Protein AF-A0A1G3A3U7-F1 (afdb_monomer_lite)

Radius of gyration: 14.9 Å; chains: 1; bounding box: 38×31×46 Å

Foldseek 3Di:
DDDVVVVLVVVCVVPPVVQAQKKKKKWKFFPDFWQWCVLQVQLLVQLQVLQPPQDDAHTQGKTWGDDPNATWMWGHDRRTIMIMHRLPDDPVVLVSVLVSVLSSLVSLLVGPNRGQKIWIKMWIQHPNDIDIDTQDIDGSVDPPCRRVVSSVSSVVVSVVSNVVVPD

pLDDT: mean 80.89, std 10.66, range [35.12, 92.19]

Structure (mmCIF, N/CA/C/O backbone):
data_AF-A0A1G3A3U7-F1
#
_entry.id   AF-A0A1G3A3U7-F1
#
loop_
_atom_site.group_PDB
_atom_site.id
_atom_site.type_symbol
_atom_site.label_atom_id
_atom_site.label_alt_id
_atom_site.label_comp_id
_atom_site.label_asym_id
_atom_site.label_entity_id
_atom_site.label_seq_id
_atom_site.pdbx_PDB_ins_code
_atom_site.Cartn_x
_atom_site.Cartn_y
_atom_site.Cartn_z
_atom_site.occupancy
_atom_site.B_iso_or_equiv
_atom_site.auth_seq_id
_atom_site.auth_comp_id
_atom_site.auth_asym_id
_atom_site.auth_atom_id
_atom_site.pdbx_PDB_model_num
ATOM 1 N N . MET A 1 1 ? -8.132 16.128 -8.931 1.00 55.28 1 MET A N 1
ATOM 2 C CA . MET A 1 1 ? -7.500 16.559 -7.659 1.00 55.28 1 MET A CA 1
ATOM 3 C C . MET A 1 1 ? -7.852 15.518 -6.602 1.00 55.28 1 MET A C 1
ATOM 5 O O . MET A 1 1 ? -8.997 15.094 -6.582 1.00 55.28 1 MET A O 1
ATOM 9 N N . TYR A 1 2 ? -6.892 15.024 -5.814 1.00 64.38 2 TYR A N 1
ATOM 10 C CA . TYR A 1 2 ? -7.169 14.000 -4.795 1.00 64.38 2 TYR A CA 1
ATOM 11 C C . TYR A 1 2 ? -7.853 14.617 -3.568 1.00 64.38 2 TYR A C 1
ATOM 13 O O . TYR A 1 2 ? -7.405 15.653 -3.085 1.00 64.38 2 TYR A O 1
ATOM 21 N N . GLU A 1 3 ? -8.890 13.952 -3.052 1.00 74.88 3 GLU A N 1
ATOM 22 C CA . GLU A 1 3 ? -9.692 14.395 -1.904 1.00 74.88 3 GLU A CA 1
ATOM 23 C C . GLU A 1 3 ? -9.525 13.411 -0.723 1.00 74.88 3 GLU A C 1
ATOM 25 O O . GLU A 1 3 ? -10.195 12.370 -0.686 1.00 74.88 3 GLU A O 1
ATOM 30 N N . PRO A 1 4 ? -8.646 13.705 0.258 1.00 70.69 4 PRO A N 1
ATOM 31 C CA . PRO A 1 4 ? -8.370 12.809 1.386 1.00 70.69 4 PRO A CA 1
ATOM 32 C C . PRO A 1 4 ? -9.623 12.427 2.189 1.00 70.69 4 PRO A C 1
ATOM 34 O O . PRO A 1 4 ? -9.772 11.281 2.609 1.00 70.69 4 PRO A O 1
ATOM 37 N N . GLU A 1 5 ? -10.561 13.361 2.359 1.00 73.12 5 GLU A N 1
ATOM 38 C CA . GLU A 1 5 ? -11.814 13.131 3.090 1.00 73.12 5 GLU A CA 1
ATOM 39 C C . GLU A 1 5 ? -12.736 12.135 2.381 1.00 73.12 5 GLU A C 1
ATOM 41 O O . GLU A 1 5 ? -13.345 11.275 3.018 1.00 73.12 5 GLU A O 1
ATOM 46 N N . LYS A 1 6 ? -12.816 12.208 1.046 1.00 77.06 6 LYS A N 1
ATOM 47 C CA . LYS A 1 6 ? -13.553 11.236 0.228 1.00 77.06 6 LYS A CA 1
ATOM 48 C C . LYS A 1 6 ? -12.881 9.868 0.289 1.00 77.06 6 LYS A C 1
ATOM 50 O O . LYS A 1 6 ? -13.568 8.848 0.360 1.00 77.06 6 LYS A O 1
ATOM 55 N N . SER A 1 7 ? -11.544 9.848 0.320 1.00 73.19 7 SER A N 1
ATOM 56 C CA . SER A 1 7 ? -10.772 8.617 0.491 1.00 73.19 7 SER A CA 1
ATOM 57 C C . SER A 1 7 ? -11.114 7.925 1.812 1.00 73.19 7 SER A C 1
ATOM 59 O O . SER A 1 7 ? -11.438 6.733 1.797 1.00 73.19 7 SER A O 1
ATOM 61 N N . LEU A 1 8 ? -11.142 8.691 2.912 1.00 75.06 8 LEU A N 1
ATOM 62 C CA . LEU A 1 8 ? -11.539 8.215 4.233 1.00 75.06 8 LEU A CA 1
ATOM 63 C C . LEU A 1 8 ? -12.990 7.736 4.239 1.00 75.06 8 LEU A C 1
ATOM 65 O O . LEU A 1 8 ? -13.213 6.591 4.602 1.00 75.06 8 LEU A O 1
ATOM 69 N N . LYS A 1 9 ? -13.958 8.539 3.770 1.00 76.38 9 LYS A N 1
ATOM 70 C CA . LYS A 1 9 ? -15.390 8.165 3.703 1.00 76.38 9 LYS A CA 1
ATOM 71 C C . LYS A 1 9 ? -15.627 6.837 2.983 1.00 76.38 9 LYS A C 1
ATOM 73 O O . LYS A 1 9 ? -16.414 6.017 3.445 1.00 76.38 9 LYS A O 1
ATOM 78 N N . ASN A 1 10 ? -14.934 6.602 1.871 1.00 75.69 10 ASN A N 1
ATOM 79 C CA . ASN A 1 10 ? -15.028 5.336 1.140 1.00 75.69 10 ASN A CA 1
ATOM 80 C C . ASN A 1 10 ? -14.405 4.166 1.907 1.00 75.69 10 ASN A C 1
ATOM 82 O O . ASN A 1 10 ? -14.915 3.050 1.819 1.00 75.69 10 ASN A O 1
ATOM 86 N N . ALA A 1 11 ? -13.352 4.423 2.684 1.00 73.38 11 ALA A N 1
ATOM 87 C CA . ALA A 1 11 ? -12.803 3.444 3.608 1.00 73.38 11 ALA A CA 1
ATOM 88 C C . ALA A 1 11 ? -13.759 3.144 4.774 1.00 73.38 11 ALA A C 1
ATOM 90 O O . ALA A 1 11 ? -13.888 1.982 5.142 1.00 73.38 11 ALA A O 1
ATOM 91 N N . GLN A 1 12 ? -14.516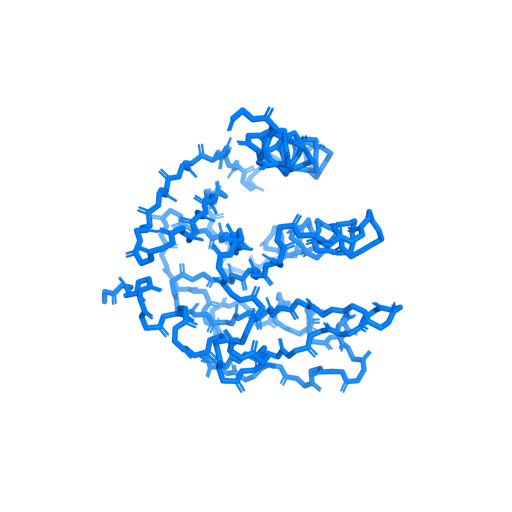 4.132 5.273 1.00 74.00 12 GLN A N 1
ATOM 92 C CA . GLN A 1 12 ? -15.546 3.923 6.309 1.00 74.00 12 GLN A CA 1
ATOM 93 C C . GLN A 1 12 ? -16.741 3.085 5.861 1.00 74.00 12 GLN A C 1
ATOM 95 O O . GLN A 1 12 ? -17.540 2.665 6.687 1.00 74.00 12 GLN A O 1
ATOM 100 N N . LYS A 1 13 ? -16.903 2.862 4.556 1.00 73.94 13 LYS A N 1
ATOM 101 C CA . LYS A 1 13 ? -17.912 1.928 4.042 1.00 73.94 13 LYS A CA 1
ATOM 102 C C . LYS A 1 13 ? -17.421 0.479 4.054 1.00 73.94 13 LYS A C 1
ATOM 104 O O . LYS A 1 13 ? -18.241 -0.428 4.021 1.00 73.94 13 LYS A O 1
ATOM 109 N N . LEU A 1 14 ? -16.103 0.270 4.043 1.00 75.06 14 LEU A N 1
ATOM 110 C CA . LEU A 1 14 ? -15.468 -1.053 4.018 1.00 75.06 14 LEU A CA 1
ATOM 111 C C . LEU A 1 14 ? -15.002 -1.513 5.407 1.00 75.06 14 LEU A C 1
ATOM 113 O O . LEU A 1 14 ? -15.016 -2.707 5.703 1.00 75.06 14 LEU A O 1
ATOM 117 N N . LEU A 1 15 ? -14.565 -0.570 6.237 1.00 71.88 15 LEU A N 1
ATOM 118 C CA . LEU A 1 15 ? -14.280 -0.750 7.657 1.00 71.88 15 LEU A CA 1
ATOM 119 C C . LEU A 1 15 ? -15.513 -0.291 8.433 1.00 71.88 15 LEU A C 1
ATOM 121 O O . LEU A 1 15 ? -16.053 0.760 8.101 1.00 71.88 15 LEU A O 1
ATOM 125 N N . ASP A 1 16 ? -15.963 -1.031 9.447 1.00 67.31 16 ASP A N 1
ATOM 126 C CA . ASP A 1 16 ? -17.096 -0.567 10.255 1.00 67.31 16 ASP A CA 1
ATOM 127 C C . ASP A 1 16 ? -16.771 0.797 10.874 1.00 67.31 16 ASP A C 1
ATOM 129 O O . ASP A 1 16 ? -15.699 1.002 11.449 1.00 67.31 16 ASP A O 1
ATOM 133 N N . ALA A 1 17 ? -17.701 1.747 10.733 1.00 56.06 17 ALA A N 1
ATOM 134 C CA . ALA A 1 17 ? -17.482 3.167 11.015 1.00 56.06 17 ALA A CA 1
ATOM 135 C C . ALA A 1 17 ? -16.972 3.468 12.441 1.00 56.06 17 ALA A C 1
ATOM 137 O O . ALA A 1 17 ? -16.333 4.498 12.656 1.00 56.06 17 ALA A O 1
ATOM 138 N N . SER A 1 18 ? -17.207 2.567 13.400 1.00 59.88 18 SER A N 1
ATOM 139 C CA . SER A 1 18 ? -16.726 2.662 14.784 1.00 59.88 18 SER A CA 1
ATOM 140 C C . SER A 1 18 ? -15.208 2.507 14.942 1.00 59.88 18 SER A C 1
ATOM 142 O O . SER A 1 18 ? -14.674 2.847 15.993 1.00 59.88 18 SER A O 1
ATOM 144 N N . GLU A 1 19 ? -14.492 2.005 13.932 1.00 57.91 19 GLU A N 1
ATOM 145 C CA . GLU A 1 19 ? -13.054 1.698 14.028 1.00 57.91 19 GLU A CA 1
ATOM 146 C C . GLU A 1 19 ? -12.137 2.865 13.610 1.00 57.91 19 GLU A C 1
ATOM 148 O O . GLU A 1 19 ? -10.915 2.774 13.710 1.00 57.91 19 GLU A O 1
ATOM 153 N N . LEU A 1 20 ? -12.698 3.984 13.141 1.00 61.41 20 LEU A N 1
ATOM 154 C CA . LEU A 1 20 ? -11.974 4.937 12.285 1.00 61.41 20 LEU A CA 1
ATOM 155 C C . LEU A 1 20 ? -11.505 6.211 12.982 1.00 61.41 20 LEU A C 1
ATOM 157 O O . LEU A 1 20 ? -11.053 7.143 12.319 1.00 61.41 20 LEU A O 1
ATOM 161 N N . GLU A 1 21 ? -11.539 6.250 14.313 1.00 63.00 21 GLU A N 1
ATOM 162 C CA . GLU A 1 21 ? -11.007 7.395 15.062 1.00 63.00 21 GLU A CA 1
ATOM 163 C C . GLU A 1 21 ? -9.494 7.580 14.870 1.00 63.00 21 GLU A C 1
ATOM 165 O O . GLU A 1 21 ? -8.959 8.644 15.177 1.00 63.00 21 GLU A O 1
ATOM 170 N N . ASN A 1 22 ? -8.804 6.542 14.382 1.00 75.31 22 ASN A N 1
ATOM 171 C CA . ASN A 1 22 ? -7.355 6.486 14.271 1.00 75.31 22 ASN A CA 1
ATOM 172 C C . ASN A 1 22 ? -6.928 5.611 13.083 1.00 75.31 22 ASN A C 1
ATOM 174 O O . ASN A 1 22 ? -6.686 4.410 13.240 1.00 75.31 22 ASN A O 1
ATOM 178 N N . VAL A 1 23 ? -6.805 6.227 11.907 1.00 82.56 23 VAL A N 1
ATOM 179 C CA . VAL A 1 23 ? -6.351 5.562 10.675 1.00 82.56 23 VAL A CA 1
ATOM 180 C C . VAL A 1 23 ? -5.031 6.164 10.220 1.00 82.56 23 VAL A C 1
ATOM 182 O O . VAL A 1 23 ? -4.858 7.385 10.216 1.00 82.56 23 VAL A O 1
ATOM 185 N N . ILE A 1 24 ? -4.115 5.303 9.793 1.00 86.62 24 ILE A N 1
ATOM 186 C CA . ILE A 1 24 ? -2.932 5.684 9.024 1.00 86.62 24 ILE A CA 1
ATOM 187 C C . ILE A 1 24 ? -3.128 5.211 7.595 1.00 86.62 24 ILE A C 1
ATOM 189 O O . ILE A 1 24 ? -3.544 4.076 7.378 1.00 86.62 24 ILE A O 1
ATOM 193 N N . SER A 1 25 ? -2.789 6.046 6.620 1.00 89.31 25 SER A N 1
ATOM 194 C CA . SER A 1 25 ? -2.597 5.582 5.253 1.00 89.31 25 SER A CA 1
ATOM 195 C C . SER A 1 25 ? -1.173 5.790 4.769 1.00 89.31 25 SER A C 1
ATOM 197 O O . SER A 1 25 ? -0.500 6.742 5.162 1.00 89.31 25 SER A O 1
ATOM 199 N N . PHE A 1 26 ? -0.730 4.884 3.906 1.00 91.31 26 PHE A N 1
ATOM 200 C CA . PHE A 1 26 ? 0.515 4.972 3.159 1.00 91.31 26 PHE A CA 1
ATOM 201 C C . PHE A 1 26 ? 0.175 4.994 1.681 1.00 91.31 26 PHE A C 1
ATOM 203 O O . PHE A 1 26 ? -0.463 4.071 1.172 1.00 91.31 26 PHE A O 1
ATOM 210 N N . ARG A 1 27 ? 0.598 6.044 0.987 1.00 91.50 27 ARG A N 1
ATOM 211 C CA . ARG A 1 27 ? 0.356 6.207 -0.443 1.00 91.50 27 ARG A CA 1
ATOM 212 C C . ARG A 1 27 ? 1.662 6.320 -1.201 1.00 91.50 27 ARG A C 1
ATOM 214 O O . ARG A 1 27 ? 2.580 6.999 -0.751 1.00 91.50 27 ARG A O 1
ATOM 221 N N . ILE A 1 28 ? 1.703 5.681 -2.364 1.00 90.75 28 ILE A N 1
ATOM 222 C CA . ILE A 1 28 ? 2.799 5.812 -3.322 1.00 90.75 28 ILE A CA 1
ATOM 223 C C . ILE A 1 28 ? 2.361 6.821 -4.382 1.00 90.75 28 ILE A C 1
ATOM 225 O O . ILE A 1 28 ? 1.388 6.593 -5.097 1.00 90.75 28 ILE A O 1
ATOM 229 N N . GLU A 1 29 ? 3.066 7.941 -4.466 1.00 91.00 29 GLU A N 1
ATOM 230 C CA . GLU A 1 29 ? 2.799 9.027 -5.408 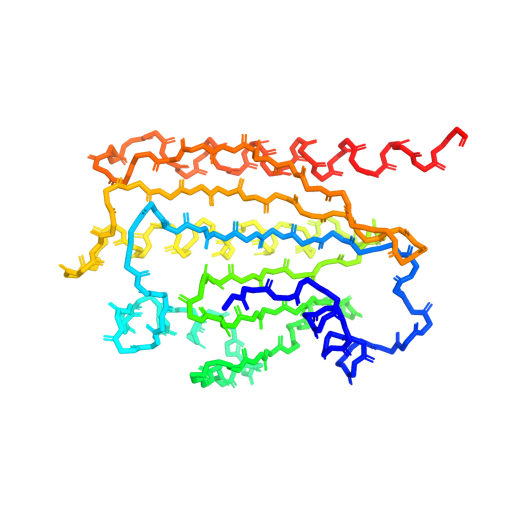1.00 91.00 29 GLU A CA 1
ATOM 231 C C . GLU A 1 29 ? 3.968 9.125 -6.395 1.00 91.00 29 GLU A C 1
ATOM 233 O O . GLU A 1 29 ? 5.089 9.401 -5.964 1.00 91.00 29 GLU A O 1
ATOM 238 N N . PRO A 1 30 ? 3.767 8.877 -7.699 1.00 88.25 30 PRO A N 1
ATOM 239 C CA . PRO A 1 30 ? 4.830 9.076 -8.671 1.00 88.25 30 PRO A CA 1
ATOM 240 C C . PRO A 1 30 ? 5.107 10.569 -8.860 1.00 88.25 30 PRO A C 1
ATOM 242 O O . PRO A 1 30 ? 4.225 11.410 -8.674 1.00 88.25 30 PRO A O 1
ATOM 245 N N . ASP A 1 31 ? 6.340 10.903 -9.229 1.00 84.62 31 ASP A N 1
ATOM 246 C CA . ASP A 1 31 ? 6.725 12.275 -9.568 1.00 84.62 31 ASP A CA 1
ATOM 247 C C . ASP A 1 31 ? 6.020 12.797 -10.831 1.00 84.62 31 ASP A C 1
ATOM 249 O O . ASP A 1 31 ? 5.755 13.997 -10.937 1.00 84.62 31 ASP A O 1
ATOM 253 N N . ASN A 1 32 ? 5.665 11.902 -11.756 1.00 77.44 32 ASN A N 1
ATOM 254 C CA . ASN A 1 32 ? 4.846 12.176 -12.930 1.00 77.44 32 ASN A CA 1
ATOM 255 C C . ASN A 1 32 ? 3.974 10.966 -13.347 1.00 77.44 32 ASN A C 1
ATOM 257 O O . ASN A 1 32 ? 4.236 9.818 -13.000 1.00 77.44 32 ASN A O 1
ATOM 261 N N . GLY A 1 33 ? 2.909 11.223 -14.115 1.00 76.50 33 GLY A N 1
ATOM 262 C CA . GLY A 1 33 ? 2.071 10.176 -14.720 1.00 76.50 33 GLY A CA 1
ATOM 263 C C . GLY A 1 33 ? 0.834 9.745 -13.914 1.00 76.50 33 GLY A C 1
ATOM 264 O O . GLY A 1 33 ? 0.412 10.417 -12.978 1.00 76.50 33 GLY A O 1
ATOM 265 N N . CYS A 1 34 ? 0.215 8.636 -14.345 1.00 79.44 34 CYS A N 1
ATOM 266 C CA . CYS A 1 34 ? -0.975 8.018 -13.736 1.00 79.44 34 CYS A CA 1
ATOM 267 C C . CYS A 1 34 ? -0.626 6.636 -13.180 1.00 79.44 34 CYS A C 1
ATOM 269 O O . CYS A 1 34 ? 0.143 5.896 -13.790 1.00 79.44 34 CYS A O 1
ATOM 271 N N . CYS A 1 35 ? -1.263 6.263 -12.074 1.00 82.56 35 CYS A N 1
ATOM 272 C CA . CYS A 1 35 ? -1.071 4.991 -11.369 1.00 82.56 35 CYS A CA 1
ATOM 273 C C . CYS A 1 35 ? -2.173 3.966 -11.676 1.00 82.56 35 CYS A C 1
ATOM 275 O O . CYS A 1 35 ? -2.338 2.966 -10.979 1.00 82.56 35 CYS A O 1
ATOM 277 N N . CYS A 1 36 ? -2.990 4.248 -12.685 1.00 82.44 36 CYS A N 1
ATOM 278 C CA . CYS A 1 36 ? -4.136 3.456 -13.104 1.00 82.44 36 CYS A CA 1
ATOM 279 C C . CYS A 1 36 ? -3.741 2.095 -13.709 1.00 82.44 36 CYS A C 1
ATOM 281 O O . CYS A 1 36 ? -2.602 1.896 -14.129 1.00 82.44 36 CYS A O 1
ATOM 283 N N . SER A 1 37 ? -4.698 1.162 -13.809 1.00 84.94 37 SER A N 1
ATOM 284 C CA . SER A 1 37 ? -4.475 -0.210 -14.310 1.00 84.94 37 SER A CA 1
ATOM 285 C C . SER A 1 37 ? -3.944 -0.231 -15.738 1.00 84.94 37 SER A C 1
ATOM 287 O O . SER A 1 37 ? -3.227 -1.147 -16.117 1.00 84.94 37 SER A O 1
ATOM 289 N N . HIS A 1 38 ? -4.257 0.806 -16.516 1.00 84.25 38 HIS A N 1
ATOM 290 C CA . HIS A 1 38 ? -3.749 0.992 -17.872 1.00 84.25 38 HIS A CA 1
ATOM 291 C C . HIS A 1 38 ? -2.303 1.501 -17.918 1.00 84.25 38 HIS A C 1
ATOM 293 O O . HIS A 1 38 ? -1.601 1.271 -18.902 1.00 84.25 38 HIS A O 1
ATOM 299 N N . CYS A 1 39 ? -1.855 2.216 -16.884 1.00 85.69 39 CYS A N 1
ATOM 300 C CA . CYS A 1 39 ? -0.500 2.753 -16.821 1.00 85.69 39 CYS A CA 1
ATOM 301 C C . CYS A 1 39 ? 0.476 1.788 -16.160 1.00 85.69 39 CYS A C 1
ATOM 303 O O . CYS A 1 39 ? 1.606 1.698 -16.634 1.00 85.69 39 CYS A O 1
ATOM 305 N N . TRP A 1 40 ? 0.032 1.048 -15.138 1.00 89.44 40 TRP A N 1
ATOM 306 C CA . TRP A 1 40 ? 0.835 0.050 -14.422 1.00 89.44 40 TRP A CA 1
ATOM 307 C C . TRP A 1 40 ? 0.199 -1.356 -14.449 1.00 89.44 40 TRP A C 1
ATOM 309 O O . TRP A 1 40 ? -0.070 -1.934 -13.388 1.00 89.44 40 TRP A O 1
ATOM 319 N N . PRO A 1 41 ? -0.113 -1.916 -15.632 1.00 89.25 41 PRO A N 1
ATOM 320 C CA . PRO A 1 41 ? -0.797 -3.203 -15.744 1.00 89.25 41 PRO A CA 1
ATOM 321 C C . PRO A 1 41 ? -0.072 -4.357 -15.037 1.00 89.25 41 PRO A C 1
ATOM 323 O O . PRO A 1 41 ? -0.725 -5.164 -14.377 1.00 89.25 41 PRO A O 1
ATOM 326 N N . LEU A 1 42 ? 1.258 -4.440 -15.119 1.00 89.50 42 LEU A N 1
ATOM 327 C CA . LEU A 1 42 ? 2.051 -5.495 -14.477 1.00 89.50 42 LEU A CA 1
ATOM 328 C C . LEU A 1 42 ? 2.035 -5.364 -12.954 1.00 89.50 42 LEU A C 1
ATOM 330 O O . LEU A 1 42 ? 1.936 -6.372 -12.252 1.00 89.50 42 LEU A O 1
ATOM 334 N N . VAL A 1 43 ? 2.076 -4.129 -12.444 1.00 90.94 43 VAL A N 1
ATOM 335 C CA . VAL A 1 43 ? 1.970 -3.858 -11.003 1.00 90.94 43 VAL A CA 1
ATOM 336 C C . VAL A 1 43 ? 0.618 -4.328 -10.490 1.00 90.94 43 VAL A C 1
ATOM 338 O O . VAL A 1 43 ? 0.567 -5.110 -9.546 1.00 90.94 43 VAL A O 1
ATOM 341 N N . TRP A 1 44 ? -0.477 -3.912 -11.131 1.00 91.06 44 TRP A N 1
ATOM 342 C CA . TRP A 1 44 ? -1.823 -4.263 -10.676 1.00 91.06 44 TRP A CA 1
ATOM 343 C C . TRP A 1 44 ? -2.143 -5.749 -10.853 1.00 91.06 44 TRP A C 1
ATOM 345 O O . TRP A 1 44 ? -2.796 -6.334 -9.991 1.00 91.06 44 TRP A O 1
ATOM 355 N N . GLN A 1 45 ? -1.617 -6.402 -11.893 1.00 90.31 45 GLN A N 1
ATOM 356 C CA . GLN A 1 45 ? -1.675 -7.863 -12.010 1.00 90.31 45 GLN A CA 1
ATOM 357 C C . GLN A 1 45 ? -0.923 -8.561 -10.869 1.00 90.31 45 GLN A C 1
ATOM 359 O O . GLN A 1 45 ? -1.431 -9.532 -10.308 1.00 90.31 45 GLN A O 1
ATOM 364 N N . GLY A 1 46 ? 0.272 -8.081 -10.513 1.00 90.56 46 GLY A N 1
ATOM 365 C CA . GLY A 1 46 ? 1.055 -8.608 -9.393 1.00 90.56 46 GLY A CA 1
ATOM 36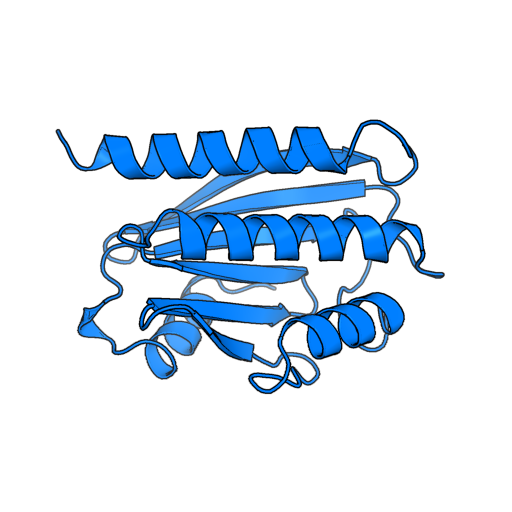6 C C . GLY A 1 46 ? 0.345 -8.418 -8.054 1.00 90.56 46 GLY A C 1
ATOM 367 O O . GLY A 1 46 ? 0.184 -9.375 -7.301 1.00 90.56 46 GLY A O 1
ATOM 368 N N . VAL A 1 47 ? -0.161 -7.210 -7.800 1.00 91.62 47 VAL A N 1
ATOM 369 C CA . VAL A 1 47 ? -0.959 -6.879 -6.612 1.00 91.62 47 VAL A CA 1
ATOM 370 C C . VAL A 1 47 ? -2.178 -7.790 -6.505 1.00 91.62 47 VAL A C 1
ATOM 372 O O . VAL A 1 47 ? -2.355 -8.422 -5.470 1.00 91.62 47 VAL A O 1
ATOM 375 N N . ASN A 1 48 ? -2.971 -7.931 -7.572 1.00 92.19 48 ASN A N 1
ATOM 376 C CA . ASN A 1 48 ? -4.176 -8.767 -7.565 1.00 92.19 48 ASN A CA 1
ATOM 377 C C . ASN A 1 48 ? -3.881 -10.249 -7.295 1.00 92.19 48 ASN A C 1
ATOM 379 O O . ASN A 1 48 ? -4.685 -10.916 -6.648 1.00 92.19 48 ASN A O 1
ATOM 383 N N . LYS A 1 49 ? -2.715 -10.756 -7.720 1.00 91.94 49 LYS A N 1
ATOM 384 C CA . LYS A 1 49 ? -2.248 -12.101 -7.347 1.00 91.94 49 LYS A CA 1
ATOM 385 C C . LYS A 1 49 ? -1.885 -12.195 -5.864 1.00 91.94 49 LYS A C 1
ATOM 387 O O . LYS A 1 49 ? -2.221 -13.191 -5.235 1.00 91.94 49 LYS A O 1
ATOM 392 N N . LEU A 1 50 ? -1.223 -11.175 -5.312 1.00 90.38 50 LEU A N 1
ATOM 393 C CA . LEU A 1 50 ? -0.816 -11.143 -3.901 1.00 90.38 50 LEU A CA 1
ATOM 394 C C . LEU A 1 50 ? -2.005 -11.063 -2.939 1.00 90.38 50 LEU A C 1
ATOM 396 O O . LEU A 1 50 ? -1.928 -11.608 -1.843 1.00 90.38 50 LEU A O 1
ATOM 400 N N . ILE A 1 51 ? -3.088 -10.395 -3.339 1.00 90.31 51 ILE A N 1
ATOM 401 C CA . ILE A 1 51 ? -4.276 -10.214 -2.495 1.00 90.31 51 ILE A CA 1
ATOM 402 C C . ILE A 1 51 ? -5.387 -11.237 -2.765 1.00 90.31 51 ILE A C 1
ATOM 404 O O . ILE A 1 51 ? -6.468 -11.116 -2.198 1.00 90.31 51 ILE A O 1
ATOM 408 N N . TYR A 1 52 ? -5.194 -12.222 -3.644 1.00 89.50 52 TYR A N 1
ATOM 409 C CA . TYR A 1 52 ? -6.213 -13.244 -3.912 1.00 89.50 52 TYR A CA 1
ATOM 410 C C . TYR A 1 52 ? -6.507 -14.078 -2.644 1.00 89.50 52 TYR A C 1
ATOM 412 O O . TYR A 1 52 ? -5.566 -14.449 -1.942 1.00 89.50 52 TYR A O 1
ATOM 420 N N . PRO A 1 53 ? -7.778 -14.414 -2.329 1.00 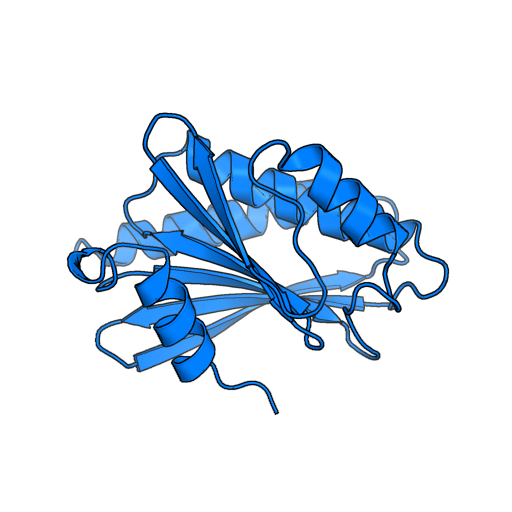89.62 53 PRO A N 1
ATOM 421 C CA . PRO A 1 53 ? -9.013 -14.192 -3.100 1.00 89.62 53 PRO A CA 1
ATOM 422 C C . PRO A 1 53 ? -9.753 -12.880 -2.783 1.00 89.62 53 PRO A C 1
ATOM 424 O O . PRO A 1 53 ? -10.927 -12.741 -3.097 1.00 89.62 53 PRO A O 1
ATOM 427 N N . GLN A 1 54 ? -9.107 -11.937 -2.104 1.00 89.06 54 GLN A N 1
ATOM 428 C CA . GLN A 1 54 ? -9.731 -10.717 -1.581 1.00 89.06 54 GLN A CA 1
ATOM 429 C C . GLN A 1 54 ? -9.806 -9.618 -2.660 1.00 89.06 54 GLN A C 1
ATOM 431 O O . GLN A 1 54 ? -10.663 -8.737 -2.603 1.00 89.06 54 GLN A O 1
ATOM 436 N N . GLY A 1 55 ? -8.931 -9.684 -3.667 1.00 82.88 55 GLY A N 1
ATOM 437 C CA . GLY A 1 55 ? -9.075 -8.977 -4.945 1.00 82.88 55 GLY A CA 1
ATOM 438 C C . GLY A 1 55 ? -10.017 -9.693 -5.934 1.00 82.88 55 GLY A C 1
ATOM 439 O O . GLY A 1 55 ? -10.615 -10.709 -5.589 1.00 82.88 55 GLY A O 1
ATOM 440 N N . PRO A 1 56 ? -10.120 -9.225 -7.190 1.00 88.38 56 PRO A N 1
ATOM 441 C CA . PRO A 1 56 ? -9.300 -8.186 -7.809 1.00 88.38 56 PRO A CA 1
ATOM 442 C C . PRO A 1 56 ? -9.733 -6.762 -7.438 1.00 88.38 56 PRO A C 1
ATOM 444 O O . PRO A 1 56 ? -10.895 -6.497 -7.148 1.00 88.38 56 PRO A O 1
ATOM 447 N N . ILE A 1 57 ? -8.782 -5.832 -7.488 1.00 88.31 57 ILE A N 1
ATOM 448 C CA . ILE A 1 57 ? -9.043 -4.394 -7.523 1.00 88.31 57 ILE A CA 1
ATOM 449 C C . ILE A 1 57 ? -9.122 -3.967 -8.987 1.00 88.31 57 ILE A C 1
ATOM 451 O O . ILE A 1 57 ? -8.173 -4.155 -9.755 1.00 88.31 57 ILE A O 1
ATOM 455 N N . GLU A 1 58 ? -10.275 -3.419 -9.355 1.00 85.06 58 GLU A N 1
ATOM 456 C CA . GLU A 1 58 ? -10.516 -2.782 -10.647 1.00 85.06 58 GLU A CA 1
ATOM 457 C C . GLU A 1 58 ? -10.056 -1.319 -10.636 1.00 85.06 58 GLU A C 1
ATOM 459 O O . GLU A 1 58 ? -9.729 -0.765 -9.587 1.00 85.06 58 GLU A O 1
ATOM 464 N N . HIS A 1 59 ? -10.036 -0.681 -11.808 1.00 84.50 59 HIS A N 1
ATOM 465 C CA . HIS A 1 59 ? -9.612 0.709 -11.958 1.00 84.50 59 HIS A CA 1
ATOM 466 C C . HIS A 1 59 ? -10.386 1.650 -11.018 1.00 84.50 59 HIS A C 1
ATOM 468 O O . HIS A 1 59 ? -11.611 1.631 -10.991 1.00 84.50 59 HIS A O 1
ATOM 474 N N . GLU A 1 60 ? -9.651 2.454 -10.240 1.00 83.69 60 GLU A N 1
ATOM 475 C CA . GLU A 1 60 ? -10.191 3.315 -9.167 1.00 83.69 60 GLU A CA 1
ATOM 476 C C . GLU A 1 60 ? -10.942 2.571 -8.042 1.00 83.69 60 GLU A C 1
ATOM 478 O O . GLU A 1 60 ? -11.685 3.161 -7.253 1.00 83.69 60 GLU A O 1
ATOM 483 N N . GLY A 1 61 ? -10.744 1.258 -7.956 1.00 87.38 61 GLY A N 1
ATOM 484 C CA . GLY A 1 61 ? -11.372 0.385 -6.983 1.00 87.38 61 GLY A CA 1
ATOM 485 C C . GLY A 1 61 ? -10.633 0.312 -5.651 1.00 87.38 61 GLY A C 1
ATOM 486 O O . GLY A 1 61 ? -9.587 0.918 -5.407 1.00 87.38 61 GLY A O 1
ATOM 487 N N . GLN A 1 62 ? -11.190 -0.495 -4.758 1.00 90.38 62 GLN A N 1
ATOM 488 C CA . GLN A 1 62 ? -10.623 -0.775 -3.446 1.00 90.38 62 GLN A CA 1
ATOM 489 C C . GLN A 1 62 ? -11.010 -2.184 -3.004 1.00 90.38 62 GLN A C 1
ATOM 491 O O . GLN A 1 62 ? -12.081 -2.671 -3.358 1.00 90.38 62 GLN A O 1
ATOM 496 N N . SER A 1 63 ? -10.150 -2.822 -2.216 1.00 90.19 63 SER A N 1
ATOM 497 C CA . SER A 1 63 ? -10.396 -4.142 -1.636 1.00 90.19 63 SER A CA 1
ATOM 498 C C . SER A 1 63 ? -10.078 -4.145 -0.142 1.00 90.19 63 SER A C 1
ATOM 500 O O . SER A 1 63 ? -9.161 -3.456 0.318 1.00 90.19 63 SER A O 1
ATOM 502 N N . LEU A 1 64 ? -10.872 -4.909 0.613 1.00 89.81 64 LEU A N 1
ATOM 503 C CA . LEU A 1 64 ? -10.666 -5.163 2.032 1.00 89.81 64 LEU A CA 1
ATOM 504 C C . LEU A 1 64 ? -9.803 -6.415 2.198 1.00 89.81 64 LEU A C 1
ATOM 506 O O . LEU A 1 64 ? -10.266 -7.533 1.968 1.00 89.81 64 LEU A O 1
ATOM 510 N N . ILE A 1 65 ? -8.568 -6.217 2.642 1.00 89.88 65 ILE A N 1
ATOM 511 C CA . ILE A 1 65 ? -7.609 -7.288 2.868 1.00 89.88 65 ILE A CA 1
ATOM 512 C C . ILE A 1 65 ? -7.769 -7.808 4.294 1.00 89.88 65 ILE A C 1
ATOM 514 O O . ILE A 1 65 ? -7.733 -7.015 5.233 1.00 89.88 65 ILE A O 1
ATOM 518 N N . LYS A 1 66 ? -7.955 -9.121 4.459 1.00 87.50 66 LYS A N 1
ATOM 519 C CA . LYS A 1 66 ? -8.177 -9.790 5.753 1.00 87.50 66 LYS A CA 1
ATOM 520 C C . LYS A 1 66 ? -7.037 -10.752 6.079 1.00 87.50 66 LYS A C 1
ATOM 522 O O . LYS A 1 66 ? -6.725 -11.626 5.268 1.00 87.50 66 LYS A O 1
ATOM 527 N N . ILE A 1 67 ? -6.453 -10.609 7.267 1.00 83.69 67 ILE A N 1
ATOM 528 C CA . ILE A 1 67 ? -5.367 -11.454 7.792 1.00 83.69 67 ILE A CA 1
ATOM 529 C C . ILE A 1 67 ? -5.595 -11.630 9.291 1.00 83.69 67 ILE A C 1
ATOM 531 O O . ILE A 1 67 ? -5.733 -10.635 9.989 1.00 83.69 67 ILE A O 1
ATOM 535 N N . ASP A 1 68 ? -5.643 -12.870 9.783 1.00 82.50 68 ASP A N 1
ATOM 536 C CA . ASP A 1 68 ? -5.760 -13.187 11.218 1.00 82.50 68 ASP A CA 1
ATOM 537 C C . ASP A 1 68 ? -6.882 -12.413 11.954 1.00 82.50 68 ASP A C 1
ATOM 539 O O . ASP A 1 68 ? -6.690 -11.913 13.057 1.00 82.50 68 ASP A O 1
ATOM 543 N N . ASN A 1 69 ? -8.068 -12.302 11.336 1.00 80.25 69 ASN A N 1
ATOM 544 C CA . ASN A 1 69 ? -9.229 -11.506 11.793 1.00 80.25 69 ASN A CA 1
ATOM 545 C C . ASN A 1 69 ? -9.038 -9.980 11.828 1.00 80.25 69 ASN A C 1
ATOM 547 O O . ASN A 1 69 ? -9.967 -9.255 12.181 1.00 80.25 69 ASN A O 1
ATOM 551 N N . GLU A 1 70 ? -7.890 -9.478 11.397 1.00 82.81 70 GLU A N 1
ATOM 552 C CA . GLU A 1 70 ? -7.652 -8.060 11.179 1.00 82.81 70 GLU A CA 1
ATOM 553 C C . GLU A 1 70 ? -7.836 -7.683 9.711 1.00 82.81 70 GLU A C 1
ATOM 555 O O . GLU A 1 70 ? -7.841 -8.529 8.810 1.00 82.81 70 GLU A O 1
ATOM 560 N N . ARG A 1 71 ? -8.024 -6.383 9.470 1.00 86.31 71 ARG A N 1
ATOM 561 C CA . ARG A 1 71 ? -8.369 -5.863 8.152 1.00 86.31 71 ARG A CA 1
ATOM 562 C C . ARG A 1 71 ? -7.664 -4.554 7.825 1.00 86.31 71 ARG A C 1
ATOM 564 O O . ARG A 1 71 ? -7.550 -3.671 8.671 1.00 86.31 71 ARG A O 1
ATOM 571 N N . TYR A 1 72 ? -7.230 -4.419 6.577 1.00 88.00 72 TYR A N 1
ATOM 572 C CA . TYR A 1 72 ? -6.763 -3.159 6.000 1.00 88.00 72 TYR A CA 1
ATOM 573 C C . TYR A 1 72 ? -7.359 -2.967 4.611 1.00 88.00 72 TYR A C 1
ATOM 575 O O . TYR A 1 72 ? -7.822 -3.919 3.989 1.00 88.00 72 TYR A O 1
ATOM 583 N N . ILE A 1 73 ? -7.369 -1.736 4.112 1.00 90.00 73 ILE A N 1
ATOM 584 C CA . ILE A 1 73 ? -7.873 -1.455 2.764 1.00 90.00 73 ILE A CA 1
ATOM 585 C C . ILE A 1 73 ? -6.696 -1.189 1.843 1.00 90.00 73 ILE A C 1
ATOM 587 O O . ILE A 1 73 ? -5.829 -0.382 2.170 1.00 90.00 73 ILE A O 1
ATOM 591 N N . LEU A 1 74 ? -6.706 -1.821 0.673 1.00 91.94 74 LEU A N 1
ATOM 592 C CA . LEU A 1 74 ? -5.880 -1.423 -0.458 1.00 91.94 74 LEU A CA 1
ATOM 593 C C . LEU A 1 74 ? -6.757 -0.705 -1.479 1.00 91.94 74 LEU A C 1
ATOM 595 O O . LEU A 1 74 ? -7.802 -1.214 -1.881 1.00 91.94 74 LEU A O 1
ATOM 599 N N . LYS A 1 75 ? -6.320 0.474 -1.907 1.00 91.00 75 LYS A N 1
ATOM 600 C CA . LYS A 1 75 ? -7.013 1.305 -2.885 1.00 91.00 75 LYS A CA 1
ATOM 601 C C . LYS A 1 75 ? -6.152 1.502 -4.108 1.00 91.00 75 LYS A C 1
ATOM 603 O O . LYS A 1 75 ? -4.949 1.746 -4.002 1.00 91.00 75 LYS A O 1
ATOM 608 N N . GLN A 1 76 ? -6.807 1.495 -5.252 1.00 89.38 76 GLN A N 1
ATOM 609 C CA . GLN A 1 76 ? -6.275 2.027 -6.481 1.00 89.38 76 GLN A CA 1
ATOM 610 C C . GLN A 1 76 ? -6.850 3.421 -6.700 1.00 89.38 76 GLN A C 1
ATOM 612 O O . GLN A 1 76 ? -8.059 3.590 -6.748 1.00 89.38 76 GLN A O 1
ATOM 617 N N . ASN A 1 77 ? -5.991 4.417 -6.891 1.00 82.75 77 ASN A N 1
ATOM 618 C CA . ASN A 1 77 ? -6.402 5.719 -7.407 1.00 82.75 77 ASN A CA 1
ATOM 619 C C . ASN A 1 77 ? -5.505 6.076 -8.593 1.00 82.75 77 ASN A C 1
ATOM 621 O O . ASN A 1 77 ? -4.340 5.670 -8.627 1.00 82.75 77 ASN A O 1
ATOM 625 N N . GLU A 1 78 ? -5.988 6.908 -9.518 1.00 80.12 78 GLU A N 1
ATOM 626 C CA . GLU A 1 78 ? -5.146 7.488 -10.583 1.00 80.12 78 GLU A CA 1
ATOM 627 C C . GLU A 1 78 ? -3.889 8.166 -10.039 1.00 80.12 78 GLU A C 1
ATOM 629 O O . GLU A 1 78 ? -2.842 8.186 -10.677 1.00 80.12 78 GLU A O 1
ATOM 634 N N . SER A 1 79 ? -4.006 8.694 -8.828 1.00 79.12 79 SER A N 1
ATOM 635 C CA . SER A 1 79 ? -2.974 9.453 -8.144 1.00 79.12 79 SER A CA 1
ATOM 636 C C . SER A 1 79 ? -2.041 8.588 -7.280 1.00 79.12 79 SER A C 1
ATOM 638 O O . SER A 1 79 ? -1.128 9.116 -6.642 1.00 79.12 79 SER A O 1
ATOM 640 N N . GLY A 1 80 ? -2.267 7.272 -7.220 1.00 84.81 80 GLY A N 1
ATOM 641 C CA . GLY A 1 80 ? -1.417 6.341 -6.484 1.00 84.81 80 GLY A CA 1
ATOM 642 C C . GLY A 1 80 ? -2.165 5.218 -5.772 1.00 84.81 80 GLY A C 1
ATOM 643 O O . GLY A 1 80 ? -3.295 5.431 -5.317 1.00 84.81 80 GLY A O 1
ATOM 644 N N . PRO A 1 81 ? -1.535 4.040 -5.617 1.00 89.94 81 PRO A N 1
ATOM 645 C CA . PRO A 1 81 ? -2.007 3.032 -4.686 1.00 89.94 81 PRO A CA 1
ATOM 646 C C . PRO A 1 81 ? -1.902 3.562 -3.253 1.00 89.94 81 PRO A C 1
ATOM 648 O O . PRO A 1 81 ? -0.914 4.200 -2.880 1.00 89.94 81 PRO A O 1
ATOM 651 N N . GLU A 1 82 ? -2.928 3.297 -2.453 1.00 91.31 82 GLU A N 1
ATOM 652 C CA . GLU A 1 82 ? -3.015 3.729 -1.057 1.00 91.31 82 GLU A CA 1
ATOM 653 C C . GLU A 1 82 ? -3.430 2.549 -0.176 1.00 91.31 82 GLU A C 1
ATOM 655 O O . GLU A 1 82 ? -4.442 1.902 -0.435 1.00 91.31 82 GLU A O 1
ATOM 660 N N . ILE A 1 83 ? -2.651 2.277 0.869 1.00 90.62 83 ILE A N 1
ATOM 661 C CA . ILE A 1 83 ? -2.987 1.303 1.909 1.00 90.62 83 ILE A CA 1
ATOM 662 C C . ILE A 1 83 ? -3.471 2.054 3.140 1.00 90.62 83 ILE A C 1
ATOM 664 O O . ILE A 1 83 ? -2.784 2.960 3.599 1.00 90.62 83 ILE A O 1
ATOM 668 N N . MET A 1 84 ? -4.618 1.669 3.694 1.00 88.62 84 MET A N 1
ATOM 669 C CA . MET A 1 84 ? -5.196 2.261 4.903 1.00 88.62 84 MET A CA 1
ATOM 670 C C . MET A 1 84 ? -5.269 1.221 6.021 1.00 88.62 84 MET A C 1
ATOM 672 O O . MET A 1 84 ? -5.899 0.176 5.861 1.00 88.62 84 MET A O 1
ATOM 676 N N . LEU A 1 85 ? -4.635 1.530 7.150 1.00 86.12 85 LEU A N 1
ATOM 677 C CA . LEU A 1 85 ? -4.463 0.682 8.325 1.00 86.12 85 LEU A CA 1
ATOM 678 C C . LEU A 1 85 ? -5.083 1.340 9.557 1.00 86.12 85 LEU A C 1
ATOM 680 O O . LEU A 1 85 ? -4.942 2.546 9.777 1.00 86.12 85 LEU A O 1
ATOM 684 N N . LEU A 1 86 ? -5.697 0.530 10.413 1.00 78.62 86 LEU A N 1
ATOM 685 C CA . LEU A 1 86 ? -6.076 0.963 11.754 1.00 78.62 86 LEU A CA 1
ATOM 686 C C . LEU A 1 86 ? -4.823 1.074 12.630 1.00 78.62 86 LEU A C 1
ATOM 688 O O . LEU A 1 86 ? -3.976 0.184 12.621 1.00 78.62 86 LEU A O 1
ATOM 692 N N . ILE A 1 87 ? -4.710 2.137 13.435 1.00 69.50 87 ILE A N 1
ATOM 693 C CA . ILE A 1 87 ? -3.546 2.341 14.324 1.00 69.50 87 ILE A CA 1
ATOM 694 C C . ILE A 1 87 ? -3.420 1.220 15.373 1.00 69.50 87 ILE A C 1
ATOM 696 O O . ILE A 1 87 ? -2.363 1.053 15.952 1.00 69.50 87 ILE A O 1
ATOM 700 N N . CYS A 1 88 ? -4.456 0.419 15.622 1.00 72.19 88 CYS A N 1
ATOM 701 C CA . CYS A 1 88 ? -4.386 -0.710 16.558 1.00 72.19 88 CYS A CA 1
ATOM 702 C C . CYS A 1 88 ? -4.071 -2.061 15.886 1.00 72.19 88 CYS A C 1
ATOM 704 O O . CYS A 1 88 ? -4.256 -3.094 16.518 1.00 72.19 88 CYS A O 1
ATOM 706 N N . ALA A 1 89 ? -3.630 -2.060 14.626 1.00 70.94 89 ALA A N 1
ATOM 707 C CA . ALA A 1 89 ? -3.281 -3.269 13.889 1.00 70.94 89 ALA A CA 1
ATOM 708 C C . ALA A 1 89 ? -2.128 -4.059 14.534 1.00 70.94 89 ALA A C 1
ATOM 710 O O . ALA A 1 89 ? -1.157 -3.479 15.034 1.00 70.94 89 ALA A O 1
ATOM 711 N N . SER A 1 90 ? -2.202 -5.387 14.460 1.00 77.00 90 SER A N 1
ATOM 712 C CA . SER A 1 90 ? -1.121 -6.293 14.833 1.00 77.00 90 SER A CA 1
ATOM 713 C C . SER A 1 90 ? 0.133 -6.075 13.989 1.00 77.00 90 SER A C 1
ATOM 715 O O . SER A 1 90 ? 0.107 -5.577 12.858 1.00 77.00 90 SER A O 1
ATOM 717 N N . LEU A 1 91 ? 1.260 -6.552 14.521 1.00 78.81 91 LEU A N 1
ATOM 718 C CA . LEU A 1 91 ? 2.523 -6.609 13.787 1.00 78.81 91 LEU A CA 1
ATOM 719 C C . LEU A 1 91 ? 2.412 -7.428 12.491 1.00 78.81 91 LEU A C 1
ATOM 721 O O . LEU A 1 91 ? 3.067 -7.078 11.508 1.00 78.81 91 LEU A O 1
ATOM 725 N N . ASN A 1 92 ? 1.578 -8.473 12.461 1.00 81.38 92 ASN A N 1
ATOM 726 C CA . ASN A 1 92 ? 1.363 -9.296 11.268 1.00 81.38 92 ASN A CA 1
ATOM 727 C C . ASN A 1 92 ? 0.704 -8.481 10.149 1.00 81.38 92 ASN A C 1
ATOM 729 O O . ASN A 1 92 ? 1.189 -8.483 9.014 1.00 81.38 92 ASN A O 1
ATOM 733 N N . LEU A 1 93 ? -0.356 -7.733 10.473 1.00 81.56 93 LEU A N 1
ATOM 734 C CA . LEU A 1 93 ? -1.057 -6.882 9.512 1.00 81.56 93 LEU A CA 1
ATOM 735 C C . LEU A 1 93 ? -0.154 -5.757 8.996 1.00 81.56 93 LEU A C 1
ATOM 737 O O . LEU A 1 93 ? -0.085 -5.515 7.790 1.00 81.56 93 LEU A O 1
ATOM 741 N N . ILE A 1 94 ? 0.596 -5.122 9.902 1.00 81.12 94 ILE A N 1
ATOM 742 C CA . ILE A 1 94 ? 1.603 -4.107 9.567 1.00 81.12 94 ILE A CA 1
ATOM 743 C C . ILE A 1 94 ? 2.651 -4.679 8.603 1.00 81.12 94 ILE A C 1
ATOM 745 O O . ILE A 1 94 ? 2.934 -4.078 7.566 1.00 81.12 94 ILE A O 1
ATOM 749 N N . THR A 1 95 ? 3.195 -5.858 8.910 1.00 84.62 95 THR A N 1
ATOM 750 C CA . THR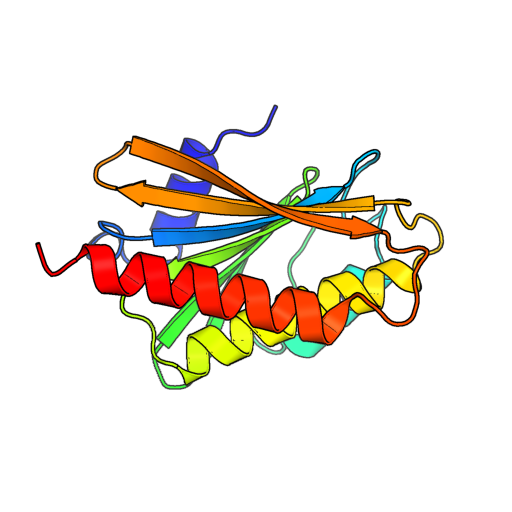 A 1 95 ? 4.201 -6.531 8.076 1.00 84.62 95 THR A CA 1
ATOM 751 C C . THR A 1 95 ? 3.645 -6.856 6.693 1.00 84.62 95 THR A C 1
ATOM 753 O O . THR A 1 95 ? 4.322 -6.632 5.690 1.00 84.62 95 THR A O 1
ATOM 756 N N . SER A 1 96 ? 2.398 -7.327 6.614 1.00 86.00 96 SER A N 1
ATOM 757 C CA . SER A 1 96 ? 1.731 -7.589 5.336 1.00 86.00 96 SER A CA 1
ATOM 758 C C . SER A 1 96 ? 1.585 -6.324 4.488 1.00 86.00 96 SER A C 1
ATOM 760 O O . SER A 1 96 ? 1.964 -6.320 3.316 1.00 86.00 96 SER A O 1
ATOM 762 N N . ALA A 1 97 ? 1.117 -5.225 5.083 1.00 85.12 97 ALA A N 1
ATOM 763 C CA . ALA A 1 97 ? 0.980 -3.950 4.386 1.00 85.12 97 ALA A CA 1
ATOM 764 C C . ALA A 1 97 ? 2.325 -3.409 3.879 1.00 85.12 97 ALA A C 1
ATOM 766 O O . ALA A 1 97 ? 2.416 -2.934 2.745 1.00 85.12 97 ALA A O 1
ATOM 767 N N . ILE A 1 98 ? 3.387 -3.521 4.684 1.00 85.50 98 ILE A N 1
ATOM 768 C CA . ILE A 1 98 ? 4.739 -3.132 4.268 1.00 85.50 98 ILE A CA 1
ATOM 769 C C . ILE A 1 98 ? 5.217 -3.994 3.101 1.00 85.50 98 ILE A C 1
ATOM 771 O O . ILE A 1 98 ? 5.691 -3.454 2.102 1.00 85.50 98 ILE A O 1
ATOM 775 N N . ASN A 1 99 ? 5.063 -5.317 3.192 1.00 87.88 99 ASN A N 1
ATOM 776 C CA . ASN A 1 99 ? 5.454 -6.230 2.119 1.00 87.88 99 ASN A CA 1
ATOM 777 C C . ASN A 1 99 ? 4.712 -5.913 0.817 1.00 87.88 99 ASN A C 1
ATOM 779 O O . ASN A 1 99 ? 5.311 -5.963 -0.255 1.00 87.88 99 ASN A O 1
ATOM 783 N N . LEU A 1 100 ? 3.437 -5.530 0.902 1.00 89.81 100 LEU A N 1
ATOM 784 C CA . LEU A 1 100 ? 2.656 -5.118 -0.257 1.00 89.81 100 LEU A CA 1
ATOM 785 C C . LEU A 1 100 ? 3.168 -3.802 -0.866 1.00 89.81 100 LEU A C 1
ATOM 787 O O . LEU A 1 100 ? 3.319 -3.726 -2.083 1.00 89.81 100 LEU A O 1
ATOM 791 N N . LEU A 1 101 ? 3.507 -2.790 -0.057 1.00 87.56 101 LEU A N 1
ATOM 792 C CA . LEU A 1 101 ? 4.122 -1.544 -0.552 1.00 87.56 101 LEU A CA 1
ATOM 793 C C . LEU A 1 101 ? 5.470 -1.806 -1.224 1.00 87.56 101 LEU A C 1
ATOM 795 O O . LEU A 1 101 ? 5.732 -1.297 -2.313 1.00 87.56 101 LEU A O 1
ATOM 799 N N . VAL A 1 102 ? 6.305 -2.639 -0.602 1.00 86.56 102 VAL A N 1
ATOM 800 C CA . VAL A 1 102 ? 7.595 -3.057 -1.161 1.00 86.56 102 VAL A CA 1
ATOM 801 C C . VAL A 1 102 ? 7.392 -3.798 -2.483 1.00 86.56 102 VAL A C 1
ATOM 803 O O . VAL A 1 102 ? 8.092 -3.509 -3.453 1.00 86.56 102 VAL A O 1
ATOM 806 N N . ALA A 1 103 ? 6.411 -4.700 -2.560 1.00 88.50 103 ALA A N 1
ATOM 807 C CA . ALA A 1 103 ? 6.084 -5.426 -3.782 1.00 88.50 103 ALA A CA 1
ATOM 808 C C . ALA A 1 103 ? 5.577 -4.498 -4.896 1.00 88.50 103 ALA A C 1
ATOM 810 O O . ALA A 1 103 ? 5.960 -4.685 -6.052 1.00 88.50 103 ALA A O 1
ATOM 811 N N . ILE A 1 104 ? 4.773 -3.480 -4.566 1.00 89.75 104 ILE A N 1
ATOM 812 C CA . ILE A 1 104 ? 4.342 -2.450 -5.521 1.00 89.75 104 ILE A CA 1
ATOM 813 C C . ILE A 1 104 ? 5.561 -1.696 -6.059 1.00 89.75 104 ILE A C 1
ATOM 815 O O . ILE A 1 104 ? 5.746 -1.640 -7.274 1.00 89.75 104 ILE A O 1
ATOM 819 N N . CYS A 1 105 ? 6.431 -1.185 -5.184 1.00 85.81 105 CYS A N 1
ATOM 820 C CA . CYS A 1 105 ? 7.643 -0.468 -5.592 1.00 85.81 105 CYS A CA 1
ATOM 821 C C . CYS A 1 105 ? 8.587 -1.344 -6.430 1.00 85.81 105 CYS A C 1
ATOM 823 O O . CYS A 1 105 ? 9.080 -0.903 -7.465 1.00 85.81 105 CYS A O 1
ATOM 825 N N . GLY A 1 106 ? 8.797 -2.603 -6.039 1.00 85.00 106 GLY A N 1
ATOM 826 C CA . GLY A 1 106 ? 9.621 -3.545 -6.803 1.00 85.00 106 GLY A CA 1
ATOM 827 C C . GLY A 1 106 ? 9.002 -3.951 -8.145 1.00 85.00 106 GLY A C 1
ATOM 828 O O . GLY A 1 106 ? 9.725 -4.252 -9.094 1.00 85.00 106 GLY A O 1
ATOM 829 N N . SER A 1 107 ? 7.671 -3.947 -8.251 1.00 86.81 107 SER A N 1
ATOM 830 C CA . SER A 1 107 ? 6.973 -4.200 -9.517 1.00 86.81 107 SER A CA 1
ATOM 831 C C . SER A 1 107 ? 7.016 -2.984 -10.439 1.00 86.81 107 SER A C 1
ATOM 833 O O . SER A 1 107 ? 7.120 -3.157 -11.650 1.00 86.81 107 SER A O 1
ATOM 835 N N . LEU A 1 108 ? 6.997 -1.766 -9.884 1.00 86.31 108 LEU A N 1
ATOM 836 C CA . LEU A 1 108 ? 7.117 -0.527 -10.655 1.00 86.31 108 LEU A CA 1
ATOM 837 C C . LEU A 1 108 ? 8.430 -0.458 -11.432 1.00 86.31 108 LEU A C 1
ATOM 839 O O . LEU A 1 108 ? 8.405 -0.104 -12.602 1.00 86.31 108 LEU A O 1
ATOM 843 N N . GLN A 1 109 ? 9.544 -0.903 -10.843 1.00 84.00 109 GLN A N 1
ATOM 844 C CA . GLN A 1 109 ? 10.848 -0.958 -11.525 1.00 84.00 109 GLN A CA 1
ATOM 845 C C . GLN A 1 109 ? 10.855 -1.838 -12.786 1.00 84.00 109 GLN A C 1
ATOM 847 O O . GLN A 1 109 ? 11.758 -1.740 -13.611 1.00 84.00 109 GLN A O 1
ATOM 852 N N . LYS A 1 110 ? 9.867 -2.729 -12.933 1.00 83.38 110 LYS A N 1
ATOM 853 C CA . LYS A 1 110 ? 9.722 -3.620 -14.090 1.00 83.38 110 LYS A CA 1
ATOM 854 C C . LYS A 1 110 ? 8.725 -3.087 -15.115 1.00 83.38 110 LYS A C 1
ATOM 856 O O . LYS A 1 110 ? 8.514 -3.741 -16.136 1.00 83.38 110 LYS A O 1
ATOM 861 N N . GLU A 1 111 ? 8.082 -1.952 -14.842 1.00 84.50 111 GLU A N 1
ATOM 862 C CA . GLU A 1 111 ? 7.072 -1.412 -15.735 1.00 84.50 111 GLU A CA 1
ATOM 863 C C . GLU A 1 111 ? 7.649 -0.655 -16.919 1.00 84.50 111 GLU A C 1
ATOM 865 O O . GLU A 1 111 ? 8.622 0.088 -16.815 1.00 84.50 111 GLU A O 1
ATOM 870 N N . ARG A 1 112 ? 6.958 -0.759 -18.056 1.00 71.25 112 ARG A N 1
ATOM 871 C CA . ARG A 1 112 ? 7.337 -0.021 -19.268 1.00 71.25 112 ARG A CA 1
ATOM 872 C C . ARG A 1 112 ? 7.172 1.491 -19.093 1.00 71.25 112 ARG A C 1
ATOM 874 O O . ARG A 1 112 ? 7.913 2.259 -19.697 1.00 71.25 112 ARG A O 1
ATOM 881 N N . LYS A 1 113 ? 6.182 1.911 -18.299 1.00 77.25 113 LYS A N 1
ATOM 882 C CA . LYS A 1 113 ? 5.923 3.311 -17.918 1.00 77.25 113 LYS A CA 1
ATOM 883 C C . LYS A 1 113 ? 6.293 3.543 -16.448 1.00 77.25 113 LYS A C 1
ATOM 885 O O . LYS A 1 113 ? 5.497 4.089 -15.684 1.00 77.25 113 LYS A O 1
ATOM 890 N N . CYS A 1 114 ? 7.467 3.055 -16.048 1.00 75.44 114 CYS A N 1
ATOM 891 C CA . CYS A 1 114 ? 7.999 3.280 -14.711 1.00 75.44 114 CYS A CA 1
ATOM 892 C C . CYS A 1 114 ? 8.288 4.780 -14.519 1.00 75.44 114 CYS A C 1
ATOM 894 O O . CYS A 1 114 ? 8.998 5.360 -15.343 1.00 75.44 114 CYS A O 1
ATOM 896 N N . PRO A 1 115 ? 7.754 5.421 -13.467 1.00 83.50 115 PRO A N 1
ATOM 897 C CA . PRO A 1 115 ? 8.211 6.751 -13.085 1.00 83.50 115 PRO A CA 1
ATOM 898 C C . PRO A 1 115 ? 9.666 6.668 -12.602 1.00 83.50 115 PRO A C 1
ATOM 900 O O . PRO A 1 115 ? 10.068 5.662 -12.018 1.00 83.50 115 PRO A O 1
ATOM 903 N N . SER A 1 116 ? 10.461 7.719 -12.810 1.00 84.12 116 SER A N 1
ATOM 904 C CA . SER A 1 116 ? 11.845 7.750 -12.307 1.00 84.12 116 SER A CA 1
ATOM 905 C C . SER A 1 116 ? 11.875 7.791 -10.781 1.00 84.12 116 SER A C 1
ATOM 907 O O . SER A 1 116 ? 12.762 7.221 -10.144 1.00 84.12 116 SER A O 1
ATOM 909 N N . LYS A 1 117 ? 10.883 8.446 -10.163 1.00 88.62 117 LYS A N 1
ATOM 910 C CA . LYS A 1 117 ? 10.796 8.569 -8.710 1.00 88.62 117 LYS A CA 1
ATOM 911 C C . LYS A 1 117 ? 9.388 8.344 -8.190 1.00 88.62 117 LYS A C 1
ATOM 913 O O . LYS A 1 117 ? 8.394 8.702 -8.818 1.00 88.62 117 LYS A O 1
ATOM 918 N N . VAL A 1 118 ? 9.314 7.822 -6.971 1.00 89.62 118 VAL A N 1
ATOM 919 C CA . VAL A 1 118 ? 8.067 7.750 -6.207 1.00 89.62 118 VAL A CA 1
ATOM 920 C C . VAL A 1 118 ? 8.264 8.296 -4.803 1.00 89.62 118 VAL A C 1
ATOM 922 O O . VAL A 1 118 ? 9.296 8.088 -4.170 1.00 89.62 118 VAL A O 1
ATOM 925 N N . LYS A 1 119 ? 7.252 8.987 -4.295 1.00 91.69 119 LYS A N 1
ATOM 926 C CA . LYS A 1 119 ? 7.172 9.453 -2.914 1.00 91.69 119 LYS A CA 1
ATOM 927 C C . LYS A 1 119 ? 6.258 8.523 -2.142 1.00 91.69 119 LYS A C 1
ATOM 929 O O . LYS A 1 119 ? 5.145 8.240 -2.581 1.00 91.69 119 LYS A O 1
ATOM 934 N N . ILE A 1 120 ? 6.711 8.069 -0.981 1.00 90.50 120 ILE A N 1
ATOM 935 C CA . ILE A 1 120 ? 5.852 7.384 -0.020 1.00 90.50 120 ILE A CA 1
ATOM 936 C C . ILE A 1 120 ? 5.399 8.421 0.996 1.00 90.50 120 ILE A C 1
ATOM 938 O O . ILE A 1 120 ? 6.204 9.002 1.727 1.00 90.50 120 ILE A O 1
ATOM 942 N N . VAL A 1 121 ? 4.098 8.665 1.010 1.00 91.50 121 VAL A N 1
ATOM 943 C CA . VAL A 1 121 ? 3.447 9.664 1.849 1.00 91.50 121 VAL A CA 1
ATOM 944 C C . VAL A 1 121 ? 2.625 8.949 2.908 1.00 91.50 121 VAL A C 1
ATOM 946 O O . VAL A 1 121 ? 1.821 8.073 2.591 1.00 91.50 121 VAL A O 1
ATOM 949 N N . GLN A 1 122 ? 2.813 9.339 4.163 1.00 90.81 122 GLN A N 1
ATOM 950 C CA . GLN A 1 122 ? 1.962 8.929 5.268 1.00 90.81 122 GLN A CA 1
ATOM 951 C C . GLN A 1 122 ? 0.870 9.972 5.486 1.00 90.81 122 GLN A C 1
ATOM 953 O O . GLN A 1 122 ? 1.142 11.174 5.521 1.00 90.81 122 GLN A O 1
ATOM 958 N N . ARG A 1 123 ? -0.358 9.513 5.717 1.00 88.62 123 ARG A N 1
ATOM 959 C CA . ARG A 1 123 ? -1.437 10.344 6.254 1.00 88.62 123 ARG A CA 1
ATOM 960 C C . ARG A 1 123 ? -1.933 9.775 7.566 1.00 88.62 123 ARG A C 1
ATOM 962 O O . ARG A 1 123 ? -2.039 8.561 7.719 1.00 88.62 123 ARG A O 1
ATOM 969 N N . ARG A 1 124 ? -2.259 10.656 8.504 1.00 86.00 124 ARG A N 1
ATOM 970 C CA . ARG A 1 124 ? -2.946 10.321 9.751 1.00 86.00 124 ARG A CA 1
ATOM 971 C C . ARG A 1 124 ? -4.291 11.019 9.768 1.00 86.00 124 ARG A C 1
ATOM 973 O O . ARG A 1 124 ? -4.354 12.236 9.596 1.00 86.00 124 ARG A O 1
ATOM 980 N N . PHE A 1 125 ? -5.338 10.243 9.999 1.00 80.25 125 PHE A N 1
ATOM 981 C CA . PHE A 1 125 ? -6.699 10.732 10.146 1.00 80.25 125 PHE A CA 1
ATOM 982 C C . PHE A 1 125 ? -7.052 10.699 11.632 1.00 80.25 125 PHE A C 1
ATOM 984 O O . PHE A 1 125 ? -7.169 9.620 12.216 1.00 80.25 125 PHE A O 1
ATOM 991 N N . ILE A 1 126 ? -7.168 11.880 12.243 1.00 74.88 126 ILE A N 1
ATOM 992 C CA . ILE A 1 126 ? -7.479 12.052 13.669 1.00 74.88 126 ILE A CA 1
ATOM 993 C C . ILE A 1 126 ? -8.640 13.036 13.770 1.00 74.88 126 ILE A C 1
ATOM 995 O O . ILE A 1 126 ? -8.475 14.206 13.440 1.00 74.88 126 ILE A O 1
ATOM 999 N N . ARG A 1 127 ? -9.812 12.579 14.230 1.00 71.19 127 ARG A N 1
ATOM 1000 C CA . ARG A 1 127 ? -10.988 13.440 14.493 1.00 71.19 127 ARG A CA 1
ATOM 1001 C C . ARG A 1 127 ? -11.282 14.446 13.360 1.00 71.19 127 ARG A C 1
ATOM 1003 O O . ARG A 1 127 ? -11.398 15.643 13.603 1.00 71.19 127 ARG A O 1
ATOM 1010 N N . ASN A 1 128 ? -11.382 13.956 12.122 1.00 65.94 128 ASN A N 1
ATOM 1011 C CA . ASN A 1 128 ? -11.607 14.742 10.893 1.00 65.94 128 ASN A CA 1
ATOM 1012 C C . ASN A 1 128 ? -10.461 15.673 10.456 1.00 65.94 128 ASN A C 1
ATOM 1014 O O . ASN A 1 128 ? -10.609 16.386 9.469 1.00 65.94 128 ASN A O 1
ATOM 1018 N N . GLN A 1 129 ? -9.309 15.652 11.125 1.00 73.69 129 GLN A N 1
ATOM 1019 C CA . GLN A 1 129 ? -8.093 16.304 10.643 1.00 73.69 129 GLN A CA 1
ATOM 1020 C C . GLN A 1 129 ? -7.219 15.307 9.884 1.00 73.69 129 GLN A C 1
ATOM 1022 O O . GLN A 1 129 ? -7.104 14.139 10.269 1.00 73.69 129 GLN A O 1
ATOM 1027 N N . VAL A 1 130 ? -6.584 15.789 8.815 1.00 82.94 130 VAL A N 1
ATOM 1028 C CA . VAL A 1 130 ? -5.624 15.022 8.017 1.00 82.94 130 VAL A CA 1
ATOM 1029 C C . VAL A 1 130 ? -4.247 15.644 8.190 1.00 82.94 130 VAL A C 1
ATOM 1031 O O . VAL A 1 130 ? -3.988 16.736 7.690 1.00 82.94 130 VAL A O 1
ATOM 1034 N N . ALA A 1 131 ? -3.356 14.941 8.884 1.00 86.50 131 ALA A N 1
ATOM 1035 C CA . ALA A 1 131 ? -1.936 15.274 8.901 1.00 86.50 131 ALA A CA 1
ATOM 1036 C C . ALA A 1 131 ? -1.226 14.459 7.817 1.00 86.50 131 ALA A C 1
ATOM 1038 O O . ALA A 1 131 ? -1.419 13.245 7.740 1.00 86.50 131 ALA A O 1
ATOM 1039 N N . GLN A 1 132 ? -0.415 15.112 6.986 1.00 88.44 132 GLN A N 1
ATOM 1040 C CA . GLN A 1 132 ? 0.328 14.473 5.902 1.00 88.44 132 GLN A CA 1
ATOM 1041 C C . GLN A 1 132 ? 1.827 14.716 6.065 1.00 88.44 132 GLN A C 1
ATOM 1043 O O . GLN A 1 132 ? 2.253 15.842 6.305 1.00 88.44 132 GLN A O 1
ATOM 1048 N N . GLU A 1 133 ? 2.618 13.665 5.874 1.00 90.69 133 GLU A N 1
ATOM 1049 C CA . GLU A 1 133 ? 4.076 13.700 5.944 1.00 90.69 133 GLU A CA 1
ATOM 1050 C C . GLU A 1 133 ? 4.666 12.861 4.803 1.00 90.69 133 GLU A C 1
ATOM 1052 O O . GLU A 1 133 ? 4.223 11.741 4.549 1.00 90.69 133 GLU A O 1
ATOM 1057 N N . MET A 1 134 ? 5.663 13.395 4.096 1.00 91.88 134 MET A N 1
ATOM 1058 C CA . MET A 1 134 ? 6.441 12.612 3.134 1.00 91.88 134 MET A CA 1
ATOM 1059 C C . MET A 1 134 ? 7.513 11.833 3.896 1.00 91.88 134 MET A C 1
ATOM 1061 O O . MET A 1 134 ? 8.343 12.435 4.568 1.00 91.88 134 MET A O 1
ATOM 1065 N N . LEU A 1 135 ? 7.478 10.503 3.805 1.00 89.44 135 LEU A N 1
ATOM 1066 C CA . LEU A 1 135 ? 8.392 9.633 4.546 1.00 89.44 135 LEU A CA 1
ATOM 1067 C C . LEU A 1 135 ? 9.704 9.402 3.803 1.00 89.44 135 LEU A C 1
ATOM 1069 O O . LEU A 1 135 ? 10.776 9.369 4.401 1.00 89.44 135 LEU A O 1
ATOM 1073 N N . ILE A 1 136 ? 9.606 9.171 2.495 1.00 89.50 136 ILE A N 1
ATOM 1074 C CA . ILE A 1 136 ? 10.753 8.901 1.638 1.00 89.50 136 ILE A CA 1
ATOM 1075 C C . ILE A 1 136 ? 10.422 9.243 0.188 1.00 89.50 136 ILE A C 1
ATOM 1077 O O . ILE A 1 136 ? 9.319 8.984 -0.293 1.00 89.50 136 ILE A O 1
ATOM 1081 N N . GLU A 1 137 ? 11.417 9.771 -0.518 1.00 90.12 137 GLU A N 1
ATOM 1082 C CA . GLU A 1 137 ? 11.483 9.753 -1.975 1.00 90.12 137 GLU A CA 1
ATOM 1083 C C . GLU A 1 137 ? 12.417 8.617 -2.411 1.00 90.12 137 GLU A C 1
ATOM 1085 O O . GLU A 1 137 ? 13.547 8.490 -1.933 1.00 90.12 137 GLU A O 1
ATOM 1090 N N . VAL A 1 138 ? 11.917 7.767 -3.297 1.00 85.50 138 VAL A N 1
ATOM 1091 C CA . VAL A 1 138 ? 12.594 6.588 -3.822 1.00 85.50 138 VAL A CA 1
ATOM 1092 C C . VAL A 1 138 ? 12.921 6.855 -5.280 1.00 85.50 138 VAL A C 1
ATOM 1094 O O . VAL A 1 138 ? 12.019 7.124 -6.073 1.00 85.50 138 VAL A O 1
ATOM 1097 N N . ASN A 1 139 ? 14.199 6.752 -5.632 1.00 85.31 139 ASN A N 1
ATOM 1098 C CA . ASN A 1 139 ? 14.617 6.702 -7.025 1.00 85.31 139 ASN A CA 1
ATOM 1099 C C . ASN A 1 139 ? 14.493 5.255 -7.518 1.00 85.31 139 ASN A C 1
ATOM 1101 O O . ASN A 1 139 ? 15.187 4.375 -7.009 1.00 85.31 139 ASN A O 1
ATOM 1105 N N . LEU A 1 140 ? 13.592 5.010 -8.470 1.00 81.75 140 LEU A N 1
ATOM 1106 C CA . LEU A 1 140 ? 13.347 3.669 -8.999 1.00 81.75 140 LEU A CA 1
ATOM 1107 C C . LEU A 1 140 ? 14.443 3.205 -9.966 1.00 81.75 140 LEU A C 1
ATOM 1109 O O . LEU A 1 140 ? 14.565 1.997 -10.174 1.00 81.75 140 LEU A O 1
ATOM 1113 N N . ASP A 1 141 ? 15.290 4.119 -10.450 1.00 78.81 141 ASP A N 1
ATOM 1114 C CA . ASP A 1 141 ? 16.472 3.798 -11.258 1.00 78.81 141 ASP A CA 1
ATOM 1115 C C . ASP A 1 141 ? 17.593 3.138 -10.425 1.00 78.81 141 ASP A C 1
ATOM 1117 O O . ASP A 1 141 ? 18.502 2.515 -10.975 1.00 78.81 141 ASP A O 1
ATOM 1121 N N . ASP A 1 142 ? 17.538 3.232 -9.088 1.00 74.06 142 ASP A N 1
ATOM 1122 C CA . ASP A 1 142 ? 18.481 2.563 -8.188 1.00 74.06 142 ASP A CA 1
ATOM 1123 C C . ASP A 1 142 ? 17.974 1.162 -7.797 1.00 74.06 142 ASP A C 1
ATOM 1125 O O . ASP A 1 142 ? 17.016 0.983 -7.035 1.00 74.06 142 ASP A O 1
ATOM 1129 N N . ALA A 1 143 ? 18.646 0.135 -8.320 1.00 57.44 143 ALA A N 1
ATOM 1130 C CA . ALA A 1 143 ? 18.283 -1.263 -8.106 1.00 57.44 143 ALA A CA 1
ATOM 1131 C C . ALA A 1 143 ? 18.572 -1.783 -6.681 1.00 57.44 143 ALA A C 1
ATOM 1133 O O . ALA A 1 143 ? 18.025 -2.818 -6.300 1.00 57.44 143 ALA A O 1
ATOM 1134 N N . LYS A 1 144 ? 19.430 -1.120 -5.889 1.00 57.62 144 LYS A N 1
ATOM 1135 C CA . LYS A 1 144 ? 19.919 -1.656 -4.600 1.00 57.62 144 LYS A CA 1
ATOM 1136 C C . LYS A 1 144 ? 19.299 -1.002 -3.368 1.00 57.62 144 LYS A C 1
ATOM 1138 O O . LYS A 1 144 ? 19.216 -1.652 -2.331 1.00 57.62 144 LYS A O 1
ATOM 1143 N N . ILE A 1 145 ? 18.874 0.257 -3.451 1.00 58.56 145 ILE A N 1
ATOM 1144 C CA . ILE A 1 145 ? 18.539 1.063 -2.260 1.00 58.56 145 ILE A CA 1
ATOM 1145 C C . ILE A 1 145 ? 17.058 0.988 -1.841 1.00 58.56 145 ILE A C 1
ATOM 1147 O O . ILE A 1 145 ? 16.671 1.525 -0.804 1.00 58.56 145 ILE A O 1
ATOM 1151 N N . THR A 1 146 ? 16.216 0.275 -2.582 1.00 67.31 146 THR A N 1
ATOM 1152 C CA . THR A 1 146 ? 14.774 0.535 -2.513 1.00 67.31 146 THR A CA 1
ATOM 1153 C C . THR A 1 146 ? 14.023 -0.283 -1.453 1.00 67.31 146 THR A C 1
ATOM 1155 O O . THR A 1 146 ? 13.332 0.299 -0.623 1.00 67.31 146 THR A O 1
ATOM 1158 N N . GLN A 1 147 ? 14.155 -1.611 -1.398 1.00 74.81 147 GLN A N 1
ATOM 1159 C CA . GLN A 1 147 ? 13.205 -2.439 -0.628 1.00 74.81 147 GLN A CA 1
ATOM 1160 C C . GLN A 1 147 ? 13.415 -2.407 0.897 1.00 74.81 147 GLN A C 1
ATOM 1162 O O . GLN A 1 147 ? 12.488 -2.065 1.634 1.00 74.81 147 GLN A O 1
ATOM 1167 N N . ASP A 1 148 ? 14.628 -2.689 1.382 1.00 78.19 148 ASP A N 1
ATOM 1168 C CA . ASP A 1 148 ? 14.922 -2.715 2.827 1.00 78.19 148 ASP A CA 1
ATOM 1169 C C . ASP A 1 148 ? 14.815 -1.327 3.471 1.00 78.19 148 ASP A C 1
ATOM 1171 O O . ASP A 1 148 ? 14.369 -1.180 4.614 1.00 78.19 148 ASP A O 1
ATOM 1175 N N . LYS A 1 149 ? 15.171 -0.281 2.715 1.00 81.12 149 LYS A N 1
ATOM 1176 C CA . LYS A 1 149 ? 15.048 1.110 3.156 1.00 81.12 149 LYS A CA 1
ATOM 1177 C C . LYS A 1 149 ? 13.586 1.535 3.270 1.00 81.12 149 LYS A C 1
ATOM 1179 O O . LYS A 1 149 ? 13.215 2.116 4.289 1.00 81.12 149 LYS A O 1
ATOM 1184 N N . ILE A 1 150 ? 12.755 1.212 2.268 1.00 79.31 150 ILE A N 1
ATOM 1185 C CA . ILE A 1 150 ? 11.301 1.439 2.318 1.00 79.31 150 ILE A CA 1
ATOM 1186 C C . ILE A 1 150 ? 10.714 0.749 3.548 1.00 79.31 150 ILE A C 1
ATOM 1188 O O . ILE A 1 150 ? 10.020 1.392 4.336 1.00 79.31 150 ILE A O 1
ATOM 1192 N N . LYS A 1 151 ? 11.038 -0.534 3.741 1.00 84.44 151 LYS A N 1
ATOM 1193 C CA . LYS A 1 151 ? 10.569 -1.315 4.887 1.00 84.44 151 LYS A CA 1
ATOM 1194 C C . LYS A 1 151 ? 10.934 -0.644 6.211 1.00 84.44 151 LYS A C 1
ATOM 1196 O O . LYS A 1 151 ? 10.046 -0.352 7.005 1.00 84.44 151 LYS A O 1
ATOM 1201 N N . THR A 1 152 ? 12.211 -0.320 6.408 1.00 85.31 152 THR A N 1
ATOM 1202 C CA . THR A 1 152 ? 12.713 0.297 7.649 1.00 85.31 152 THR A CA 1
ATOM 1203 C C . THR A 1 152 ? 12.023 1.630 7.958 1.00 85.31 152 THR A C 1
ATOM 1205 O O . THR A 1 152 ? 11.639 1.885 9.101 1.00 85.31 152 THR A O 1
ATOM 1208 N N . ILE A 1 153 ? 11.834 2.481 6.946 1.00 84.31 153 ILE A N 1
ATOM 1209 C CA . ILE A 1 153 ? 11.210 3.800 7.119 1.00 84.31 153 ILE A CA 1
ATOM 1210 C C . ILE A 1 153 ? 9.729 3.668 7.467 1.00 84.31 153 ILE A C 1
ATOM 1212 O O . ILE A 1 153 ? 9.266 4.328 8.397 1.00 84.31 153 ILE A O 1
ATOM 1216 N N . ILE A 1 154 ? 8.993 2.796 6.773 1.00 81.06 154 ILE A N 1
ATOM 1217 C CA . ILE A 1 154 ? 7.571 2.582 7.062 1.00 81.06 154 ILE A CA 1
ATOM 1218 C C . ILE A 1 154 ? 7.399 1.973 8.458 1.00 81.06 154 ILE A C 1
ATOM 1220 O O . ILE A 1 154 ? 6.561 2.448 9.224 1.00 81.06 154 ILE A O 1
ATOM 1224 N N . GLU A 1 155 ? 8.219 0.990 8.843 1.00 83.94 155 GLU A N 1
ATOM 1225 C CA . GLU A 1 155 ? 8.199 0.429 10.201 1.00 83.94 155 GLU A CA 1
ATOM 1226 C C . GLU A 1 155 ? 8.434 1.506 11.270 1.00 83.94 155 GLU A C 1
ATOM 1228 O O . GLU A 1 155 ? 7.721 1.550 12.276 1.00 83.94 155 GLU A O 1
ATOM 1233 N N . GLY A 1 156 ? 9.409 2.397 11.056 1.00 83.81 156 GLY A N 1
ATOM 1234 C CA . GLY A 1 156 ? 9.684 3.527 11.948 1.00 83.81 156 GLY A CA 1
ATOM 1235 C C . GLY A 1 156 ? 8.518 4.517 12.040 1.00 83.81 156 GLY A C 1
ATOM 1236 O O . GLY A 1 156 ? 8.167 4.972 13.135 1.00 83.81 156 GLY A O 1
ATOM 1237 N N . ALA A 1 157 ? 7.872 4.807 10.910 1.00 82.06 157 ALA A N 1
ATOM 1238 C CA . ALA A 1 157 ? 6.733 5.716 10.833 1.00 82.06 157 ALA A CA 1
ATOM 1239 C C . ALA A 1 157 ? 5.492 5.142 11.547 1.00 82.06 157 ALA A C 1
ATOM 1241 O O . ALA A 1 157 ? 4.834 5.840 12.329 1.00 82.06 157 ALA A O 1
ATOM 1242 N N . ILE A 1 158 ? 5.232 3.838 11.390 1.00 78.56 158 ILE A N 1
ATOM 1243 C CA . ILE A 1 158 ? 4.175 3.124 12.121 1.00 78.56 158 ILE A CA 1
ATOM 1244 C C . ILE A 1 158 ? 4.467 3.131 13.623 1.00 78.56 158 ILE A C 1
ATOM 1246 O O . ILE A 1 158 ? 3.619 3.571 14.398 1.00 78.56 158 ILE A O 1
ATOM 1250 N N . LYS A 1 159 ? 5.680 2.740 14.045 1.00 78.75 159 LYS A N 1
ATOM 1251 C CA . LYS A 1 159 ? 6.091 2.755 15.464 1.00 78.75 159 LYS A CA 1
ATOM 1252 C C . LYS A 1 159 ? 5.905 4.133 16.099 1.00 78.75 159 LYS A C 1
ATOM 1254 O O . LYS A 1 159 ? 5.323 4.235 17.176 1.00 78.75 159 LYS A O 1
ATOM 1259 N N . SER A 1 160 ? 6.324 5.194 15.413 1.00 77.94 160 SER A N 1
ATOM 1260 C CA . SER A 1 160 ? 6.155 6.571 15.897 1.00 77.94 160 SER A CA 1
ATOM 1261 C C . SER A 1 160 ? 4.681 6.945 16.062 1.00 77.94 160 SER A C 1
ATOM 1263 O O . SER A 1 160 ? 4.305 7.596 17.034 1.00 77.94 160 SER A O 1
ATOM 1265 N N . SER A 1 161 ? 3.828 6.482 15.147 1.00 71.69 161 SER A N 1
ATOM 1266 C CA . SER A 1 161 ? 2.384 6.722 15.204 1.00 71.69 161 SER A CA 1
ATOM 1267 C C . SER A 1 161 ? 1.687 5.966 16.344 1.00 71.69 161 SER A C 1
ATOM 1269 O O . SER A 1 161 ? 0.695 6.453 16.882 1.00 71.69 161 SER A O 1
ATOM 1271 N N . LEU A 1 162 ? 2.214 4.801 16.739 1.00 66.19 162 LEU A N 1
ATOM 1272 C CA . LEU A 1 162 ? 1.721 4.008 17.872 1.00 66.19 162 LEU A CA 1
ATOM 1273 C C . LEU A 1 162 ? 2.080 4.639 19.229 1.00 66.19 162 LEU A C 1
ATOM 1275 O O . LEU A 1 162 ? 1.285 4.589 20.167 1.00 66.19 162 LEU A O 1
ATOM 1279 N N . VAL A 1 163 ? 3.264 5.254 19.345 1.00 59.12 163 VAL A N 1
ATOM 1280 C CA . VAL A 1 163 ? 3.761 5.847 20.604 1.00 59.12 163 VAL A CA 1
ATOM 1281 C C . VAL A 1 163 ? 3.044 7.157 20.955 1.00 59.12 163 VAL A C 1
ATOM 1283 O 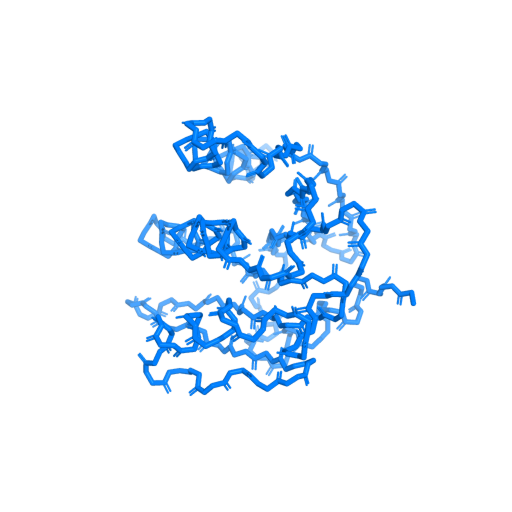O . VAL A 1 163 ? 2.829 7.437 22.135 1.00 59.12 163 VAL A O 1
ATOM 1286 N N . SER A 1 164 ? 2.592 7.931 19.962 1.00 53.78 164 SER A N 1
ATOM 1287 C CA . SER A 1 164 ? 1.865 9.193 20.183 1.00 53.78 164 SER A CA 1
ATOM 1288 C C . SER A 1 164 ? 0.508 9.048 20.899 1.00 53.78 164 SER A C 1
ATOM 1290 O O . SER A 1 164 ? -0.059 10.064 21.281 1.00 53.78 164 SER A O 1
ATOM 1292 N N . LYS A 1 165 ? -0.003 7.826 21.130 1.00 45.19 165 LYS A N 1
ATOM 1293 C CA . LYS A 1 165 ? -1.230 7.565 21.915 1.00 45.19 165 LYS A CA 1
ATOM 1294 C C . LYS A 1 165 ? -1.030 7.525 23.441 1.00 45.19 165 LYS A C 1
ATOM 1296 O O . LYS A 1 165 ? -2.017 7.424 24.161 1.00 45.19 165 LYS A O 1
ATOM 1301 N N . LYS A 1 166 ? 0.211 7.554 23.950 1.00 37.16 166 LYS A N 1
ATOM 1302 C CA . LYS A 1 166 ? 0.512 7.412 25.395 1.00 37.16 166 LYS A CA 1
ATOM 1303 C C . LYS A 1 166 ? 0.742 8.734 26.152 1.00 37.16 166 LYS A C 1
ATOM 1305 O O . LYS A 1 166 ? 1.269 8.688 27.261 1.00 37.16 166 LYS A O 1
ATOM 1310 N N . LYS A 1 167 ? 0.391 9.888 25.583 1.00 35.12 167 LYS A N 1
ATOM 1311 C CA . LYS A 1 167 ? 0.472 11.188 26.269 1.00 35.12 167 LYS A CA 1
ATOM 1312 C C . LYS A 1 167 ? -0.891 11.844 26.373 1.00 35.12 167 LYS A C 1
ATOM 1314 O O . LYS A 1 167 ? -1.641 11.752 25.379 1.00 35.12 167 LYS A O 1
#

Sequence (167 aa):
MYEPEKSLKNAQKLLDASELENVISFRIEPDNGCCCSHCWPLVWQGVNKLIYPQGPIEHEGQSLIKIDNERYILKQNESGPEIMLLICASLNLITSAINLLVAICGSLQKERKCPSKVKIVQRRFIRNQVAQEMLIEVNLDDAKITQDKIKTIIEGAIKSSLVSKKK

Secondary structure (DSSP, 8-state):
---HHHHHHHHTTTS-GGGTTEEEEEEEEESSS--STTTSHHHHHHHHHHTTTT-PPPTT-EEEEEETTEEEEEE--TT--EEEEETT--HHHHHHHHHHHHHHHHHHTT-TT--SEEEEEEEEEETTEEEEEEEEEEETT-SSSSHHHHHHHHHHHHHHHHHTT--